Protein AF-A0A3P7MMX8-F1 (afdb_monomer_lite)

Radius of gyration: 18.12 Å; chains: 1; bounding box: 40×36×53 Å

Foldseek 3Di:
DCPVPPPDCDPVNVVVVCLVVVVVVLLVVLVVVQVVLCVVVVDQWAALVSVLVVLCVVCVVVQPPVRDDVVSVVVSVLLVVLLCQLPPVNPRIDHSNSSSCSVCVCSDPSSVVVVVVVVVVVVVD

pLDDT: mean 71.5, std 14.21, range [43.94, 89.19]

Structure (mmCIF, N/CA/C/O backbone):
data_AF-A0A3P7MMX8-F1
#
_entry.id   AF-A0A3P7MMX8-F1
#
loop_
_atom_site.group_PDB
_atom_site.id
_atom_site.type_symbol
_atom_site.label_atom_id
_atom_site.label_alt_id
_atom_site.label_comp_id
_atom_site.label_asym_id
_atom_site.label_entity_id
_atom_site.label_seq_id
_atom_site.pdbx_PDB_ins_code
_atom_site.Cartn_x
_atom_site.Cartn_y
_atom_site.Cartn_z
_atom_site.occupancy
_atom_site.B_iso_or_equiv
_atom_site.auth_seq_id
_atom_site.auth_comp_id
_atom_site.auth_asym_id
_atom_site.auth_atom_id
_atom_site.pdbx_PDB_model_num
ATOM 1 N N . MET A 1 1 ? 22.887 -8.020 -18.933 1.00 51.41 1 MET A N 1
ATOM 2 C CA . MET A 1 1 ? 22.802 -9.294 -19.676 1.00 51.41 1 MET A CA 1
ATOM 3 C C . MET A 1 1 ? 22.428 -8.925 -21.090 1.00 51.41 1 MET A C 1
ATOM 5 O O . MET A 1 1 ? 21.506 -8.139 -21.238 1.00 51.41 1 MET A O 1
ATOM 9 N N . ASP A 1 2 ? 23.191 -9.434 -22.043 1.00 50.62 2 ASP A N 1
ATOM 10 C CA . ASP A 1 2 ? 23.014 -9.270 -23.485 1.00 50.62 2 ASP A CA 1
ATOM 11 C C . ASP A 1 2 ? 22.320 -10.557 -23.952 1.00 50.62 2 ASP A C 1
ATOM 13 O O . ASP A 1 2 ? 22.868 -11.656 -23.813 1.00 50.62 2 ASP A O 1
ATOM 17 N N . THR A 1 3 ? 21.027 -10.448 -24.232 1.00 54.72 3 THR A N 1
ATOM 18 C CA . THR A 1 3 ? 20.099 -11.582 -24.366 1.00 54.72 3 THR A CA 1
ATOM 19 C C . THR A 1 3 ? 20.006 -12.041 -25.815 1.00 54.72 3 THR A C 1
ATOM 21 O O . THR A 1 3 ? 19.688 -13.206 -26.061 1.00 54.72 3 THR A O 1
ATOM 24 N N . ASP A 1 4 ? 20.304 -11.157 -26.765 1.00 63.75 4 ASP A N 1
ATOM 25 C CA . ASP A 1 4 ? 20.397 -11.466 -28.190 1.00 63.75 4 ASP A CA 1
ATOM 26 C C . ASP A 1 4 ? 21.836 -11.738 -28.673 1.00 63.75 4 ASP A C 1
ATOM 28 O O . ASP A 1 4 ? 22.017 -12.160 -29.818 1.00 63.75 4 ASP A O 1
ATOM 32 N N . ALA A 1 5 ? 22.828 -11.643 -27.779 1.00 56.94 5 ALA A N 1
ATOM 33 C CA . ALA A 1 5 ? 24.243 -11.903 -28.043 1.00 56.94 5 ALA A CA 1
ATOM 34 C C . ALA A 1 5 ? 24.813 -11.011 -29.163 1.00 56.94 5 ALA A C 1
ATOM 36 O O . ALA A 1 5 ? 25.718 -11.437 -29.891 1.00 56.94 5 ALA A O 1
ATOM 37 N N . ASP A 1 6 ? 24.286 -9.793 -29.319 1.00 68.88 6 ASP A N 1
ATOM 38 C CA . ASP A 1 6 ? 24.718 -8.829 -30.335 1.00 68.88 6 ASP A CA 1
ATOM 39 C C . ASP A 1 6 ? 25.938 -7.993 -29.887 1.00 68.88 6 ASP A C 1
ATOM 41 O O . ASP A 1 6 ? 26.579 -7.313 -30.698 1.00 68.88 6 ASP A O 1
ATOM 45 N N . GLY A 1 7 ? 26.309 -8.096 -28.608 1.00 53.19 7 GLY A N 1
ATOM 46 C CA . GLY A 1 7 ? 27.458 -7.419 -28.017 1.00 53.19 7 GLY A CA 1
ATOM 47 C C . GLY A 1 7 ? 27.185 -5.971 -27.601 1.00 53.19 7 GLY A C 1
ATOM 48 O O . GLY A 1 7 ? 28.136 -5.284 -27.209 1.00 53.19 7 GLY A O 1
ATOM 49 N N . HIS A 1 8 ? 25.937 -5.496 -27.673 1.00 47.31 8 HIS A N 1
ATOM 50 C CA . HIS A 1 8 ? 25.503 -4.167 -27.255 1.00 47.31 8 HIS A CA 1
ATOM 51 C C . HIS A 1 8 ? 24.250 -4.246 -26.374 1.00 47.31 8 HIS A C 1
ATOM 53 O O . HIS A 1 8 ? 23.141 -4.452 -26.844 1.00 47.31 8 HIS A O 1
ATOM 59 N N . ILE A 1 9 ? 24.388 -3.888 -25.093 1.00 50.78 9 ILE A N 1
ATOM 60 C CA . ILE A 1 9 ? 23.226 -3.753 -24.201 1.00 50.78 9 ILE A CA 1
ATOM 61 C C . ILE A 1 9 ? 22.315 -2.632 -24.722 1.00 50.78 9 ILE A C 1
ATOM 63 O O . ILE A 1 9 ? 22.617 -1.442 -24.572 1.00 50.78 9 ILE A O 1
ATOM 67 N N . THR A 1 10 ? 21.183 -3.000 -25.320 1.00 54.00 10 THR A N 1
ATOM 68 C CA . THR A 1 10 ? 20.197 -2.040 -25.828 1.00 54.00 10 THR A CA 1
ATOM 69 C C . THR A 1 10 ? 19.278 -1.541 -24.711 1.00 54.00 10 THR A C 1
ATOM 71 O O . THR A 1 10 ? 19.068 -2.203 -23.695 1.00 54.00 10 THR A O 1
ATOM 74 N N . TYR A 1 11 ? 18.676 -0.358 -24.895 1.00 46.09 11 TYR A N 1
ATOM 75 C CA . TYR A 1 11 ? 17.750 0.252 -23.924 1.00 46.09 11 TYR A CA 1
ATOM 76 C C . TYR A 1 11 ? 16.620 -0.698 -23.492 1.00 46.09 11 TYR A C 1
ATOM 78 O O . TYR A 1 11 ? 16.257 -0.734 -22.320 1.00 46.09 11 TYR A O 1
ATOM 86 N N . ASN A 1 12 ? 16.108 -1.513 -24.420 1.00 48.91 12 ASN A N 1
ATOM 87 C CA . ASN A 1 12 ? 15.075 -2.508 -24.132 1.00 48.91 12 ASN A CA 1
ATOM 88 C C . ASN A 1 12 ? 15.576 -3.666 -23.266 1.00 48.91 12 ASN A C 1
ATOM 90 O O . ASN A 1 12 ? 14.830 -4.151 -22.421 1.00 48.91 12 ASN A O 1
ATOM 94 N N . GLU A 1 13 ? 16.820 -4.103 -23.437 1.00 51.81 13 GLU A N 1
ATOM 95 C CA . GLU A 1 13 ? 17.408 -5.164 -22.619 1.00 51.81 13 GLU A CA 1
ATOM 96 C C . GLU A 1 13 ? 17.780 -4.663 -21.230 1.00 51.81 13 GLU A C 1
ATOM 98 O O . GLU A 1 13 ? 17.547 -5.357 -20.241 1.00 51.81 13 GLU A O 1
ATOM 103 N N . LEU A 1 14 ? 18.289 -3.431 -21.139 1.00 46.56 14 LEU A N 1
ATOM 104 C CA . LEU A 1 14 ? 18.502 -2.759 -19.865 1.00 46.56 14 LEU A CA 1
ATOM 105 C C . LEU A 1 14 ? 17.173 -2.583 -19.130 1.00 46.56 14 LEU A C 1
ATOM 107 O O . LEU A 1 14 ? 17.114 -2.889 -17.947 1.00 46.56 14 LEU A O 1
ATOM 111 N N . MET A 1 15 ? 16.104 -2.182 -19.824 1.00 50.69 15 MET A N 1
ATOM 112 C CA . MET A 1 15 ? 14.755 -2.100 -19.260 1.00 50.69 15 MET A CA 1
ATOM 113 C C . MET A 1 15 ? 14.195 -3.464 -18.863 1.00 50.69 15 MET A C 1
ATOM 115 O O . MET A 1 15 ? 13.608 -3.583 -17.797 1.00 50.69 15 MET A O 1
ATOM 119 N N . ALA A 1 16 ? 14.385 -4.512 -19.663 1.00 56.91 16 ALA A N 1
ATOM 120 C CA . ALA A 1 16 ? 13.937 -5.859 -19.315 1.00 56.91 16 ALA A CA 1
ATOM 121 C C . ALA A 1 16 ? 14.707 -6.419 -18.109 1.00 56.91 16 ALA A C 1
ATOM 123 O O . ALA A 1 16 ? 14.122 -7.074 -17.247 1.00 56.91 16 ALA A O 1
ATOM 124 N N . TRP A 1 17 ? 16.007 -6.138 -18.019 1.00 51.00 17 TRP A N 1
ATOM 125 C CA . TRP A 1 17 ? 16.851 -6.506 -16.888 1.00 51.00 17 TRP A CA 1
ATOM 126 C C . TRP A 1 17 ? 16.520 -5.687 -15.637 1.00 51.00 17 TRP A C 1
ATOM 128 O O . TRP A 1 17 ? 16.379 -6.283 -14.572 1.00 51.00 17 TRP A O 1
ATOM 138 N N . LEU A 1 18 ? 16.297 -4.372 -15.763 1.00 50.22 18 LEU A N 1
ATOM 139 C CA . LEU A 1 18 ? 15.788 -3.519 -14.684 1.00 50.22 18 LEU A CA 1
ATOM 140 C C . LEU A 1 18 ? 14.441 -4.031 -14.203 1.00 50.22 18 LEU A C 1
ATOM 142 O O . LEU A 1 18 ? 14.301 -4.291 -13.024 1.00 50.22 18 LEU A O 1
ATOM 146 N N . LYS A 1 19 ? 13.491 -4.292 -15.100 1.00 58.91 19 LYS A N 1
ATOM 147 C CA . LYS A 1 19 ? 12.166 -4.813 -14.749 1.00 58.91 19 LYS A CA 1
ATOM 148 C C . LYS A 1 19 ? 12.252 -6.179 -14.070 1.00 58.91 19 LYS A C 1
ATOM 150 O O . LYS A 1 19 ? 11.499 -6.458 -13.150 1.00 58.91 19 LYS A O 1
ATOM 155 N N . LYS A 1 20 ? 13.190 -7.035 -14.483 1.00 57.03 20 LYS A N 1
ATOM 156 C CA . LYS A 1 20 ? 13.400 -8.361 -13.883 1.00 57.03 20 LYS A CA 1
ATOM 157 C C . LYS A 1 20 ? 14.064 -8.297 -12.506 1.00 57.03 20 LYS A C 1
ATOM 159 O O . LYS A 1 20 ? 13.716 -9.094 -11.641 1.00 57.03 20 LYS A O 1
ATOM 164 N N . ILE A 1 21 ? 15.021 -7.391 -12.307 1.00 55.78 21 ILE A N 1
ATOM 165 C CA . ILE A 1 21 ? 15.667 -7.180 -11.004 1.00 55.78 21 ILE A CA 1
ATOM 166 C C . ILE A 1 21 ? 14.737 -6.438 -10.058 1.00 55.78 21 ILE A C 1
ATOM 168 O O . ILE A 1 21 ? 14.597 -6.859 -8.919 1.00 55.78 21 ILE A O 1
ATOM 172 N N . SER A 1 22 ? 14.086 -5.389 -10.547 1.00 59.97 22 SER A N 1
ATOM 173 C CA . SER A 1 22 ? 13.119 -4.583 -9.818 1.00 59.97 22 SER A CA 1
ATOM 174 C C . SER A 1 22 ? 11.989 -5.464 -9.308 1.00 59.97 22 SER A C 1
ATOM 176 O O . SER A 1 22 ? 11.809 -5.568 -8.108 1.00 59.97 22 SER A O 1
ATOM 178 N N . ASN A 1 23 ? 11.356 -6.265 -10.169 1.00 66.94 23 ASN A N 1
ATOM 179 C CA . ASN A 1 23 ? 10.270 -7.151 -9.746 1.00 66.94 23 ASN A CA 1
ATOM 180 C C . ASN A 1 23 ? 10.716 -8.201 -8.709 1.00 66.94 23 ASN A C 1
ATOM 182 O O . ASN A 1 23 ? 9.956 -8.536 -7.813 1.00 66.94 23 ASN A O 1
ATOM 186 N N . LYS A 1 24 ? 11.963 -8.690 -8.777 1.00 73.94 24 LYS A N 1
ATOM 187 C CA . LYS A 1 24 ? 12.488 -9.610 -7.760 1.00 73.94 24 LYS A CA 1
ATOM 188 C C . LYS A 1 24 ? 12.777 -8.901 -6.430 1.00 73.94 24 LYS A C 1
ATOM 190 O O . LYS A 1 24 ? 12.415 -9.418 -5.385 1.00 73.94 24 LYS A O 1
ATOM 195 N N . TYR A 1 25 ? 13.410 -7.731 -6.477 1.00 73.62 25 TYR A N 1
ATOM 196 C CA . TYR A 1 25 ? 13.712 -6.939 -5.286 1.00 73.62 25 TYR A CA 1
ATOM 197 C C . TYR A 1 25 ? 12.436 -6.441 -4.602 1.00 73.62 25 TYR A C 1
ATOM 199 O O . TYR A 1 25 ? 12.336 -6.512 -3.386 1.00 73.62 25 TYR A O 1
ATOM 207 N N . ILE A 1 26 ? 11.456 -5.992 -5.385 1.00 74.88 26 ILE A N 1
ATOM 208 C CA . ILE A 1 26 ? 10.127 -5.589 -4.919 1.00 74.88 26 ILE A CA 1
ATOM 209 C C . ILE A 1 26 ? 9.428 -6.767 -4.269 1.00 74.88 26 ILE A C 1
ATOM 211 O O . ILE A 1 26 ? 8.920 -6.611 -3.174 1.00 74.88 26 ILE A O 1
ATOM 215 N N . ASP A 1 27 ? 9.416 -7.939 -4.904 1.00 79.56 27 ASP A N 1
ATOM 216 C CA . ASP A 1 27 ? 8.770 -9.116 -4.324 1.00 79.56 27 ASP A CA 1
ATOM 217 C C . ASP A 1 27 ? 9.425 -9.518 -2.992 1.00 79.56 27 ASP A C 1
ATOM 219 O O . ASP A 1 27 ? 8.713 -9.756 -2.023 1.00 79.56 27 ASP A O 1
ATOM 223 N N . GLU A 1 28 ? 10.761 -9.490 -2.903 1.00 84.25 28 GLU A N 1
ATOM 224 C CA . GLU A 1 28 ? 11.499 -9.750 -1.656 1.00 84.25 28 GLU A CA 1
ATOM 225 C C . GLU A 1 28 ? 11.234 -8.684 -0.574 1.00 84.25 28 GLU A C 1
ATOM 227 O O . GLU A 1 28 ? 11.093 -9.017 0.603 1.00 84.25 28 GLU A O 1
ATOM 232 N N . ASP A 1 29 ? 11.162 -7.406 -0.951 1.00 82.75 29 ASP A N 1
ATOM 233 C CA . ASP A 1 29 ? 10.894 -6.287 -0.041 1.00 82.75 29 ASP A CA 1
ATOM 234 C C . ASP A 1 29 ? 9.448 -6.312 0.474 1.00 82.75 29 ASP A C 1
ATOM 236 O O . ASP A 1 29 ? 9.209 -6.214 1.678 1.00 82.75 29 ASP A O 1
ATOM 240 N N . VAL A 1 30 ? 8.499 -6.548 -0.433 1.00 85.88 30 VAL A N 1
ATOM 241 C CA . VAL A 1 30 ? 7.079 -6.727 -0.135 1.00 85.88 30 VAL A CA 1
ATOM 242 C C . VAL A 1 30 ? 6.881 -7.926 0.769 1.00 85.88 30 VAL A C 1
ATOM 244 O O . VAL A 1 30 ? 6.209 -7.774 1.780 1.00 85.88 30 VAL A O 1
ATOM 247 N N . ASP A 1 31 ? 7.462 -9.089 0.464 1.00 86.50 31 ASP A N 1
ATOM 248 C CA . ASP A 1 31 ? 7.321 -10.269 1.321 1.00 86.50 31 ASP A CA 1
ATOM 249 C C . ASP A 1 31 ? 7.863 -10.013 2.715 1.00 86.50 31 ASP A C 1
ATOM 251 O O . ASP A 1 31 ? 7.177 -10.298 3.691 1.00 86.50 31 ASP A O 1
ATOM 255 N N . ARG A 1 32 ? 9.058 -9.424 2.820 1.00 88.88 32 ARG A N 1
ATOM 256 C CA . ARG A 1 32 ? 9.658 -9.109 4.115 1.00 88.88 32 ARG A CA 1
ATOM 257 C C . ARG A 1 32 ? 8.740 -8.210 4.940 1.00 88.88 32 ARG A C 1
ATOM 259 O O . ARG A 1 32 ? 8.388 -8.570 6.060 1.00 88.88 32 ARG A O 1
ATOM 266 N N . THR A 1 33 ? 8.317 -7.075 4.387 1.00 85.62 33 THR A N 1
ATOM 267 C CA . THR A 1 33 ? 7.469 -6.124 5.117 1.00 85.62 33 THR A CA 1
ATOM 268 C C . THR A 1 33 ? 6.074 -6.694 5.379 1.00 85.62 33 THR A C 1
ATOM 270 O O . THR A 1 33 ? 5.503 -6.479 6.447 1.00 85.62 33 THR A O 1
ATOM 273 N N . PHE A 1 34 ? 5.519 -7.468 4.450 1.00 86.50 34 PHE A N 1
ATOM 274 C CA . PHE A 1 34 ? 4.223 -8.116 4.625 1.00 86.50 34 PHE A CA 1
ATOM 275 C C . PHE A 1 34 ? 4.271 -9.194 5.715 1.00 86.50 34 PHE A C 1
ATOM 277 O O . PHE A 1 34 ? 3.359 -9.273 6.538 1.00 86.50 34 PHE A O 1
ATOM 284 N N . GLU A 1 35 ? 5.344 -9.986 5.785 1.00 88.06 35 GLU A N 1
ATOM 285 C CA . GLU A 1 35 ? 5.579 -10.943 6.870 1.00 88.06 35 GLU A CA 1
ATOM 286 C C . GLU A 1 35 ? 5.757 -10.251 8.223 1.00 88.06 35 GLU A C 1
ATOM 288 O O . GLU A 1 35 ? 5.229 -10.741 9.224 1.00 88.06 35 GLU A O 1
ATOM 293 N N . GLU A 1 36 ? 6.434 -9.102 8.273 1.00 87.88 36 GLU A N 1
ATOM 294 C CA . GLU A 1 36 ? 6.547 -8.295 9.493 1.00 87.88 36 GLU A C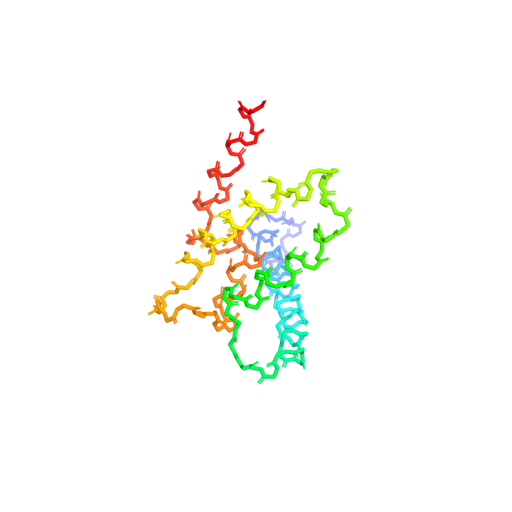A 1
ATOM 295 C C . GLU A 1 36 ? 5.166 -7.863 9.998 1.00 87.88 36 GLU A C 1
ATOM 297 O O . GLU A 1 36 ? 4.814 -8.150 11.146 1.00 87.88 36 GLU A O 1
ATOM 302 N N . TYR A 1 37 ? 4.338 -7.271 9.131 1.00 85.69 37 TYR A N 1
ATOM 303 C CA . TYR A 1 37 ? 2.961 -6.896 9.472 1.00 85.69 37 TYR A CA 1
ATOM 304 C C . TYR A 1 37 ? 2.121 -8.110 9.882 1.00 85.69 37 TYR A C 1
ATOM 306 O O . TYR A 1 37 ? 1.370 -8.061 10.859 1.00 85.69 37 TYR A O 1
ATOM 314 N N . LYS A 1 38 ? 2.259 -9.229 9.171 1.00 85.44 38 LYS A N 1
ATOM 315 C CA . LYS A 1 38 ? 1.559 -10.475 9.488 1.00 85.44 38 LYS A CA 1
ATOM 316 C C . LYS A 1 38 ? 1.972 -11.034 10.845 1.00 85.44 38 LYS A C 1
ATOM 318 O O . LYS A 1 38 ? 1.114 -11.505 11.585 1.00 85.44 38 LYS A O 1
ATOM 323 N N . SER A 1 39 ? 3.252 -10.980 11.199 1.00 87.50 39 SER A N 1
ATOM 324 C CA . SER A 1 39 ? 3.760 -11.435 12.496 1.00 87.50 39 SER A CA 1
ATOM 325 C C . SER A 1 39 ? 3.308 -10.517 13.636 1.00 87.50 39 SER A C 1
ATOM 327 O O . SER A 1 39 ? 2.883 -10.999 14.689 1.00 87.50 39 SER A O 1
ATOM 329 N N . GLU A 1 40 ? 3.354 -9.204 13.415 1.00 86.12 40 GLU A N 1
ATOM 330 C CA . GLU A 1 40 ? 2.999 -8.182 14.403 1.00 86.12 40 GLU A CA 1
ATOM 331 C C . GLU A 1 40 ? 1.491 -8.170 14.691 1.00 86.12 40 GLU A C 1
ATOM 333 O O . GLU A 1 40 ? 1.065 -8.267 15.844 1.00 86.12 40 GLU A O 1
ATOM 338 N N . PHE A 1 41 ? 0.669 -8.149 13.641 1.00 83.69 41 PHE A N 1
ATOM 339 C CA . PHE A 1 41 ? -0.783 -8.019 13.755 1.00 83.69 41 PHE A CA 1
ATOM 340 C C . PHE A 1 41 ? -1.550 -9.341 13.630 1.00 83.69 41 PHE A C 1
ATOM 342 O O . PHE A 1 41 ? -2.772 -9.352 13.797 1.00 83.69 41 PHE A O 1
ATOM 349 N N . LYS A 1 42 ? -0.864 -10.459 13.352 1.00 83.69 42 LYS A N 1
ATOM 350 C CA . LYS A 1 42 ? -1.455 -11.803 13.178 1.00 83.69 42 LYS A CA 1
ATOM 351 C C . LYS A 1 42 ? -2.616 -11.823 12.182 1.00 83.69 42 LYS A C 1
ATOM 353 O O . LYS A 1 42 ? -3.644 -12.452 12.427 1.00 83.69 42 LYS A O 1
ATOM 358 N N . THR A 1 43 ? -2.444 -11.115 11.071 1.00 80.56 43 THR A N 1
ATOM 359 C CA . THR A 1 43 ? -3.441 -10.939 10.008 1.00 80.56 43 THR A CA 1
ATOM 360 C C . THR A 1 43 ? -2.855 -11.342 8.661 1.00 80.56 43 THR A C 1
ATOM 362 O O . THR A 1 43 ? -1.667 -11.154 8.422 1.00 80.56 43 THR A O 1
ATOM 365 N N . ASP A 1 44 ? -3.686 -11.861 7.764 1.00 81.25 44 ASP A N 1
ATOM 366 C CA . ASP A 1 44 ? -3.312 -12.137 6.370 1.00 81.25 44 ASP A CA 1
ATOM 367 C C . ASP A 1 44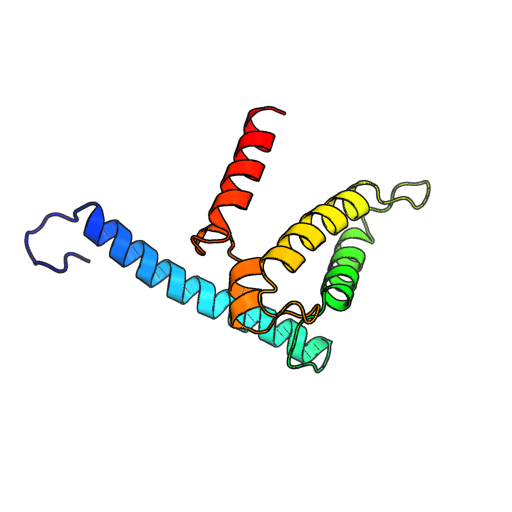 ? -3.580 -10.943 5.438 1.00 81.25 44 ASP A C 1
ATOM 369 O O . ASP A 1 44 ? -3.320 -11.032 4.246 1.00 81.25 44 ASP A O 1
ATOM 373 N N . GLN A 1 45 ? -4.100 -9.834 5.969 1.00 84.31 45 GLN A N 1
ATOM 374 C CA . GLN A 1 45 ? -4.398 -8.614 5.217 1.00 84.31 45 GLN A CA 1
ATOM 375 C C . GLN A 1 45 ? -3.990 -7.387 6.026 1.00 84.31 45 GLN A C 1
ATOM 377 O O . GLN A 1 45 ? -4.261 -7.328 7.232 1.00 84.31 45 GLN A O 1
ATOM 382 N N . ILE A 1 46 ? -3.394 -6.397 5.366 1.00 87.12 46 ILE A N 1
ATOM 383 C CA . ILE A 1 46 ? -2.940 -5.166 6.015 1.00 87.12 46 ILE A CA 1
ATOM 384 C C . ILE A 1 46 ? -4.044 -4.124 5.915 1.00 87.12 46 ILE A C 1
ATOM 386 O O . ILE A 1 46 ? -4.502 -3.787 4.831 1.00 87.12 46 ILE A O 1
ATOM 390 N N . THR A 1 47 ? -4.486 -3.599 7.051 1.00 89.19 47 THR A N 1
ATOM 391 C CA . THR A 1 47 ? -5.503 -2.541 7.106 1.00 89.19 47 THR A CA 1
ATOM 392 C C . THR A 1 47 ? -4.857 -1.173 7.271 1.00 89.19 47 THR A C 1
ATOM 394 O O . THR A 1 47 ? -3.809 -1.041 7.909 1.00 89.19 47 THR A O 1
ATOM 397 N N . PHE A 1 48 ? -5.521 -0.122 6.784 1.00 86.44 48 PHE A N 1
ATOM 398 C CA . PHE A 1 48 ? -5.021 1.243 6.962 1.00 86.44 48 PHE A CA 1
ATOM 399 C C . PHE A 1 48 ? -4.868 1.620 8.444 1.00 86.44 48 PHE A C 1
ATOM 401 O O . PHE A 1 48 ? -3.975 2.376 8.806 1.00 86.44 48 PHE A O 1
ATOM 408 N N . ALA A 1 49 ? -5.700 1.054 9.323 1.00 86.19 49 ALA A N 1
ATOM 409 C CA . ALA A 1 49 ? -5.587 1.260 10.763 1.00 86.19 49 ALA A CA 1
ATOM 410 C C . ALA A 1 49 ? -4.256 0.732 11.325 1.00 86.19 49 ALA A C 1
ATOM 412 O O . ALA A 1 49 ? -3.620 1.426 12.111 1.00 86.19 49 ALA A O 1
ATOM 413 N N . GLN A 1 50 ? -3.815 -0.453 10.891 1.00 87.06 50 GLN A N 1
ATOM 414 C CA . GLN A 1 50 ? -2.534 -1.042 11.304 1.00 87.06 50 GLN A CA 1
ATOM 415 C C . GLN A 1 50 ? -1.358 -0.214 10.793 1.00 87.06 50 GLN A C 1
ATOM 417 O O . GLN A 1 50 ? -0.453 0.108 11.558 1.00 87.06 50 GLN A O 1
ATOM 422 N N . HIS A 1 51 ? -1.417 0.193 9.523 1.00 84.88 51 HIS A N 1
ATOM 423 C CA . HIS A 1 51 ? -0.409 1.066 8.932 1.00 84.88 51 HIS A CA 1
ATOM 424 C C . HIS A 1 51 ? -0.331 2.416 9.655 1.00 84.88 51 HIS A C 1
ATOM 426 O O . HIS A 1 51 ? 0.751 2.856 10.026 1.00 84.88 51 HIS A O 1
ATOM 432 N N . LYS A 1 52 ? -1.481 3.034 9.949 1.00 85.38 52 LYS A N 1
ATOM 433 C CA . LYS A 1 52 ? -1.559 4.271 10.730 1.00 85.38 52 LYS A CA 1
ATOM 434 C C . LYS A 1 52 ? -0.964 4.103 12.126 1.00 85.38 52 LYS A C 1
ATOM 436 O O . LYS A 1 52 ? -0.291 5.015 12.586 1.00 85.38 52 LYS A O 1
ATOM 441 N N . THR A 1 53 ? -1.208 2.982 12.808 1.00 84.62 53 THR A N 1
ATOM 442 C CA . THR A 1 53 ? -0.598 2.710 14.119 1.00 84.62 53 THR A CA 1
ATOM 443 C C . THR A 1 53 ? 0.922 2.656 14.016 1.00 84.62 53 THR A C 1
ATOM 445 O O . THR A 1 53 ? 1.581 3.342 14.784 1.00 84.62 53 THR A O 1
ATOM 448 N N . LYS A 1 54 ? 1.463 1.933 13.028 1.00 83.06 54 LYS A N 1
ATOM 449 C CA . LYS A 1 54 ? 2.904 1.897 12.729 1.00 83.06 54 LYS A CA 1
ATOM 450 C C . LYS A 1 54 ? 3.476 3.285 12.441 1.00 83.06 54 LYS A C 1
ATOM 452 O O . LYS A 1 54 ? 4.497 3.650 12.998 1.00 83.06 54 LYS A O 1
ATOM 457 N N . LEU A 1 55 ? 2.794 4.067 11.608 1.00 82.31 55 LEU A N 1
ATOM 458 C CA . LEU A 1 55 ? 3.205 5.427 11.267 1.00 82.31 55 LEU A CA 1
ATOM 459 C C . LEU A 1 55 ? 3.145 6.361 12.483 1.00 82.31 55 LEU A C 1
ATOM 461 O O . LEU A 1 55 ? 3.988 7.224 12.642 1.00 82.31 55 LEU A O 1
ATOM 465 N N . THR A 1 56 ? 2.159 6.187 13.362 1.00 80.69 56 THR A N 1
ATOM 466 C CA . THR A 1 56 ? 2.064 6.985 14.593 1.00 80.69 56 THR A CA 1
ATOM 467 C C . THR A 1 56 ? 3.203 6.653 15.557 1.00 80.69 56 THR A C 1
ATOM 469 O O . THR A 1 56 ? 3.713 7.565 16.185 1.00 80.69 56 THR A O 1
ATOM 472 N N . ASP A 1 57 ? 3.603 5.380 15.646 1.00 81.00 57 ASP A N 1
ATOM 473 C CA . ASP A 1 57 ? 4.737 4.920 16.463 1.00 81.00 57 ASP A CA 1
ATOM 474 C C . ASP A 1 57 ? 6.069 5.515 15.972 1.00 81.00 57 ASP A C 1
ATOM 476 O O . ASP A 1 57 ? 6.869 5.977 16.774 1.00 81.00 57 ASP A O 1
ATOM 480 N N . ASP A 1 58 ? 6.263 5.597 14.650 1.00 75.38 58 ASP A N 1
ATOM 481 C CA . ASP A 1 58 ? 7.467 6.180 14.030 1.00 75.38 58 ASP A CA 1
ATOM 482 C C . ASP A 1 58 ? 7.578 7.703 14.262 1.00 75.38 58 ASP A C 1
ATOM 484 O O . ASP A 1 58 ? 8.671 8.240 14.412 1.00 75.38 58 ASP A O 1
ATOM 488 N N . PHE A 1 59 ? 6.434 8.395 14.334 1.00 70.00 59 PHE A N 1
ATOM 489 C CA . PHE A 1 59 ? 6.333 9.840 14.579 1.00 70.00 59 PHE A CA 1
ATOM 490 C C . PHE A 1 59 ? 6.102 10.198 16.063 1.00 70.00 59 PHE A C 1
ATOM 492 O O . PHE A 1 59 ? 5.929 11.379 16.373 1.00 70.00 59 PHE A O 1
ATOM 499 N N . ASP A 1 60 ? 6.076 9.226 16.985 1.00 69.19 60 ASP A N 1
ATOM 500 C CA . ASP A 1 60 ? 5.852 9.472 18.424 1.00 69.19 60 ASP A CA 1
ATOM 501 C C . ASP A 1 60 ? 6.957 10.366 19.016 1.00 69.19 60 ASP A C 1
ATOM 503 O O . ASP A 1 60 ? 6.689 11.231 19.848 1.00 69.19 60 ASP A O 1
ATOM 507 N N . ASP A 1 61 ? 8.183 10.247 18.496 1.00 67.56 61 ASP A N 1
ATOM 508 C CA . ASP A 1 61 ? 9.324 11.104 18.836 1.00 67.56 61 ASP A CA 1
ATOM 509 C C . ASP A 1 61 ? 9.289 12.500 18.160 1.00 67.56 61 ASP A C 1
ATOM 511 O O . ASP A 1 61 ? 10.069 13.378 18.534 1.00 67.56 61 ASP A O 1
ATOM 515 N N . GLU A 1 62 ? 8.396 12.738 17.187 1.00 64.25 62 GLU A N 1
ATOM 516 C CA . GLU A 1 62 ? 8.263 14.001 16.429 1.00 64.25 62 GLU A CA 1
ATOM 517 C C . GLU A 1 62 ? 7.055 14.856 16.857 1.00 64.25 62 GLU A C 1
ATOM 519 O O . GLU A 1 62 ? 6.686 15.819 16.181 1.00 64.25 62 GLU A O 1
ATOM 524 N N . VAL A 1 63 ? 6.420 14.539 17.988 1.00 66.69 63 VAL A N 1
ATOM 525 C CA . VAL A 1 63 ? 5.358 15.387 18.544 1.00 66.69 63 VAL A CA 1
ATOM 526 C C . VAL A 1 63 ? 5.931 16.741 18.988 1.00 66.69 63 VAL A C 1
ATOM 528 O O . VAL A 1 63 ? 6.877 16.810 19.775 1.00 66.69 63 VAL A O 1
ATOM 531 N N . ASP A 1 64 ? 5.357 17.839 18.491 1.00 68.62 64 ASP A N 1
ATOM 532 C CA . ASP A 1 64 ? 5.736 19.192 18.907 1.00 68.62 64 ASP A CA 1
ATOM 533 C C . ASP A 1 64 ? 5.438 19.419 20.405 1.00 68.62 64 ASP A C 1
ATOM 535 O O . ASP A 1 64 ? 4.653 18.698 21.023 1.00 68.62 64 ASP A O 1
ATOM 539 N N . ASP A 1 65 ? 5.995 20.489 20.985 1.00 64.94 65 ASP A N 1
ATOM 540 C CA . ASP A 1 65 ? 5.817 20.887 22.401 1.00 64.94 65 ASP A CA 1
ATOM 541 C C . ASP A 1 65 ? 4.332 21.059 22.815 1.00 64.94 65 ASP A C 1
ATOM 543 O O . ASP A 1 65 ? 3.984 20.932 23.988 1.00 64.94 65 ASP A O 1
ATOM 547 N N . ASP A 1 66 ? 3.436 21.283 21.842 1.00 70.75 66 ASP A N 1
ATOM 548 C CA . ASP A 1 66 ? 1.975 21.384 22.025 1.00 70.75 66 ASP A CA 1
ATOM 549 C C . ASP A 1 66 ? 1.245 20.020 21.937 1.00 70.75 66 ASP A C 1
ATOM 551 O O . ASP A 1 66 ? 0.017 19.951 22.001 1.00 70.75 66 ASP A O 1
ATOM 555 N N . GLY A 1 67 ? 1.980 18.914 21.768 1.00 65.56 67 GLY A N 1
ATOM 556 C CA . GLY A 1 67 ? 1.438 17.563 21.579 1.00 65.56 67 GLY A CA 1
ATOM 557 C C . GLY A 1 67 ? 0.766 17.354 20.220 1.00 65.56 67 GLY A C 1
ATOM 558 O O . GLY A 1 67 ? -0.088 16.477 20.073 1.00 65.56 67 GLY A O 1
ATOM 559 N N . GLN A 1 68 ? 1.104 18.187 19.235 1.00 63.72 68 GLN A N 1
ATOM 560 C CA . GLN A 1 68 ? 0.589 18.105 17.871 1.00 63.72 68 GLN A CA 1
ATOM 561 C C . GLN A 1 68 ? 1.664 17.523 16.956 1.00 63.72 68 GLN A C 1
ATOM 563 O O . GLN A 1 68 ? 2.831 17.858 17.082 1.00 63.72 68 GLN A O 1
ATOM 568 N N . ALA A 1 69 ? 1.257 16.674 16.015 1.00 72.00 69 ALA A N 1
ATOM 569 C CA . ALA A 1 69 ? 2.126 16.166 14.958 1.0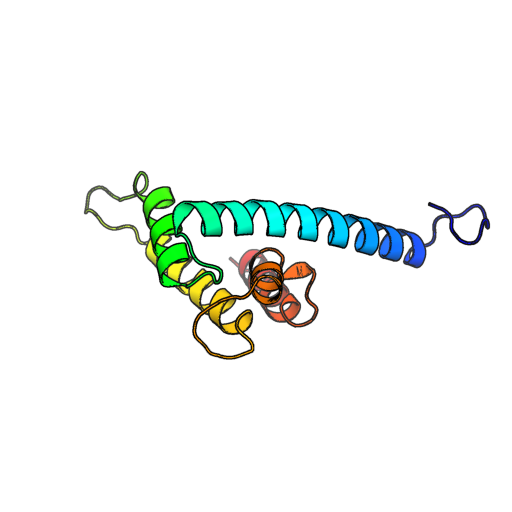0 72.00 69 ALA A CA 1
ATOM 570 C C . ALA A 1 69 ? 1.503 16.539 13.599 1.00 72.00 69 ALA A C 1
ATOM 572 O O . ALA A 1 69 ? 0.806 15.726 12.976 1.00 72.00 69 ALA A O 1
ATOM 573 N N . PRO A 1 70 ? 1.639 17.805 13.156 1.00 75.38 70 PRO A N 1
ATOM 574 C CA . PRO A 1 70 ? 1.063 18.263 11.892 1.00 75.38 70 PRO A CA 1
ATOM 575 C C . PRO A 1 70 ? 1.638 17.504 10.687 1.00 75.38 70 PRO A C 1
ATOM 577 O O . PRO A 1 70 ? 0.920 17.280 9.710 1.00 75.38 70 PRO A O 1
ATOM 580 N N . ASP A 1 71 ? 2.895 17.067 10.761 1.00 78.25 71 ASP A N 1
ATOM 581 C CA . ASP A 1 71 ? 3.530 16.242 9.732 1.00 78.25 71 ASP A CA 1
ATOM 582 C C . ASP A 1 71 ? 2.988 14.809 9.712 1.00 78.25 71 ASP A C 1
ATOM 584 O O . ASP A 1 71 ? 2.692 14.298 8.631 1.00 78.25 71 ASP A O 1
ATOM 588 N N . LEU A 1 72 ? 2.691 14.216 10.875 1.00 80.88 72 LEU A N 1
ATOM 589 C CA . LEU A 1 72 ? 1.986 12.931 10.961 1.00 80.88 72 LEU A CA 1
ATOM 590 C C . LEU A 1 72 ? 0.604 13.004 10.296 1.00 80.88 72 LEU A C 1
ATOM 592 O O . LEU A 1 72 ? 0.234 12.116 9.534 1.00 80.88 72 LEU A O 1
ATOM 596 N N . LEU A 1 73 ? -0.172 14.067 10.538 1.00 81.56 73 LEU A N 1
ATOM 597 C CA . LEU A 1 73 ? -1.488 14.251 9.907 1.00 81.56 73 LEU A CA 1
ATOM 598 C C . LEU A 1 73 ? -1.391 14.314 8.376 1.00 81.56 73 LEU A C 1
ATOM 600 O O . LEU A 1 73 ? -2.155 13.638 7.683 1.00 81.56 73 LEU A O 1
ATOM 604 N N . LYS A 1 74 ? -0.426 15.074 7.847 1.00 82.06 74 LYS A N 1
ATOM 605 C CA . LYS A 1 74 ? -0.172 15.151 6.400 1.00 82.06 74 LYS A CA 1
ATOM 606 C C . LYS A 1 74 ? 0.293 13.811 5.830 1.00 82.06 74 LYS A C 1
ATOM 608 O O . LYS A 1 74 ? -0.152 13.438 4.743 1.00 82.06 74 LYS A O 1
ATOM 613 N N . ALA A 1 75 ? 1.158 13.093 6.548 1.00 82.25 75 ALA A N 1
ATOM 614 C CA . ALA A 1 75 ? 1.623 11.765 6.162 1.00 82.25 75 ALA A CA 1
ATOM 615 C C . ALA A 1 75 ? 0.449 10.778 6.097 1.00 82.25 75 ALA A C 1
ATOM 617 O O . ALA A 1 75 ? 0.219 10.175 5.053 1.00 82.25 75 ALA A O 1
ATOM 618 N N . ILE A 1 76 ? -0.391 10.731 7.138 1.00 85.25 76 ILE A N 1
ATOM 619 C CA . ILE A 1 76 ? -1.602 9.900 7.178 1.00 85.25 76 ILE A CA 1
ATOM 620 C C . ILE A 1 76 ? -2.521 10.209 5.994 1.00 85.25 76 ILE A C 1
ATOM 622 O O . ILE A 1 76 ? -2.966 9.280 5.328 1.00 85.25 76 ILE A O 1
ATOM 626 N N . GLU A 1 77 ? -2.827 11.476 5.702 1.00 85.00 77 GLU A N 1
ATOM 627 C CA . GLU A 1 77 ? -3.698 11.817 4.566 1.00 85.00 77 GLU A CA 1
ATOM 628 C C . GLU A 1 77 ? -3.098 11.397 3.217 1.00 85.00 77 GLU A C 1
ATOM 630 O O . GLU A 1 77 ? -3.818 10.926 2.328 1.00 85.00 77 GLU A O 1
ATOM 635 N N . ARG A 1 78 ? -1.781 11.554 3.051 1.00 81.94 78 ARG A N 1
ATOM 636 C CA . ARG A 1 78 ? -1.065 11.144 1.839 1.00 81.94 78 ARG A CA 1
ATOM 637 C C . ARG A 1 78 ? -1.093 9.628 1.672 1.00 81.94 78 ARG A C 1
ATOM 639 O O . ARG A 1 78 ? -1.450 9.147 0.593 1.00 81.94 78 ARG A O 1
ATOM 646 N N . ASP A 1 79 ? -0.767 8.886 2.724 1.00 84.44 79 ASP A N 1
ATOM 647 C CA . ASP A 1 79 ? -0.776 7.427 2.709 1.00 84.44 79 ASP A CA 1
ATOM 648 C C . ASP A 1 79 ? -2.190 6.872 2.591 1.00 84.44 79 ASP A C 1
ATOM 650 O O . ASP A 1 79 ? -2.395 5.903 1.870 1.00 84.44 79 ASP A O 1
ATOM 654 N N . GLN A 1 80 ? -3.206 7.530 3.154 1.00 85.94 80 GLN A N 1
ATOM 655 C CA . GLN A 1 80 ? -4.596 7.102 2.999 1.00 85.94 80 GLN A CA 1
ATOM 656 C C . GLN A 1 80 ? -5.069 7.172 1.546 1.00 85.94 80 GLN A C 1
ATOM 658 O O . GLN A 1 80 ? -5.748 6.264 1.063 1.00 85.94 80 GLN A O 1
ATOM 663 N N . LYS A 1 81 ? -4.693 8.231 0.817 1.00 84.00 81 LYS A N 1
ATOM 664 C CA . LYS A 1 81 ? -4.995 8.348 -0.619 1.00 84.00 81 LYS A CA 1
ATOM 665 C C . LYS A 1 81 ? -4.300 7.254 -1.426 1.00 84.00 81 LYS A C 1
ATOM 667 O O . LYS A 1 81 ? -4.918 6.676 -2.319 1.00 84.00 81 LYS A O 1
ATOM 672 N N . ARG A 1 82 ? -3.037 6.958 -1.104 1.00 80.69 82 ARG A N 1
ATOM 673 C CA . ARG A 1 82 ? -2.257 5.886 -1.744 1.00 80.69 82 ARG A CA 1
ATOM 674 C C . ARG A 1 82 ? -2.849 4.512 -1.449 1.00 80.69 82 ARG A C 1
ATOM 676 O O . ARG A 1 82 ? -3.040 3.729 -2.373 1.00 80.69 82 ARG A O 1
ATOM 683 N N . PHE A 1 83 ? -3.217 4.266 -0.197 1.00 85.88 83 PHE A N 1
ATOM 684 C CA . PHE A 1 83 ? -3.836 3.030 0.268 1.00 85.88 83 PHE A CA 1
ATOM 685 C C . PHE A 1 83 ? -5.161 2.772 -0.452 1.00 85.88 83 PHE A C 1
ATOM 687 O O . PHE A 1 83 ? -5.327 1.725 -1.064 1.00 85.88 83 PHE A O 1
ATOM 694 N N . ASN A 1 84 ? -6.057 3.763 -0.502 1.00 85.12 84 ASN A N 1
ATOM 695 C CA . ASN A 1 84 ? -7.334 3.648 -1.218 1.00 85.12 84 ASN A CA 1
ATOM 696 C C . ASN A 1 84 ? -7.176 3.439 -2.732 1.00 85.12 84 ASN A C 1
ATOM 698 O O . ASN A 1 84 ? -8.107 2.987 -3.389 1.00 85.12 84 ASN A O 1
ATOM 702 N N . ARG A 1 85 ? -6.041 3.831 -3.323 1.00 80.12 85 ARG A N 1
ATOM 703 C CA . ARG A 1 85 ? -5.765 3.595 -4.748 1.00 80.12 85 ARG A CA 1
ATOM 704 C C . ARG A 1 85 ? -5.148 2.220 -5.000 1.00 80.12 85 ARG A C 1
ATOM 706 O O . ARG A 1 85 ? -5.325 1.653 -6.085 1.00 80.12 85 ARG A O 1
ATOM 713 N N . ALA A 1 86 ? -4.383 1.730 -4.031 1.00 80.44 86 ALA A N 1
ATOM 714 C CA . ALA A 1 86 ? -3.813 0.395 -4.029 1.00 80.44 86 ALA A CA 1
ATOM 715 C C . ALA A 1 86 ? -4.912 -0.666 -3.860 1.00 80.44 86 ALA A C 1
ATOM 717 O O . ALA A 1 86 ? -4.918 -1.632 -4.625 1.00 80.44 86 ALA A O 1
ATOM 718 N N . ASP A 1 87 ? -5.865 -0.409 -2.960 1.00 85.19 87 ASP A N 1
ATOM 719 C CA . ASP A 1 87 ? -7.063 -1.211 -2.699 1.00 85.19 87 ASP A CA 1
ATOM 720 C C . ASP A 1 87 ? -7.993 -1.219 -3.930 1.00 85.19 87 ASP A C 1
ATOM 722 O O . ASP A 1 87 ? -8.695 -0.248 -4.226 1.00 85.19 87 ASP A O 1
ATOM 726 N N . LEU A 1 88 ? -7.947 -2.302 -4.710 1.00 76.81 88 LEU A N 1
ATOM 727 C CA . LEU A 1 88 ? -8.783 -2.481 -5.901 1.00 76.81 88 LEU A CA 1
ATOM 728 C C . LEU A 1 88 ? -10.159 -3.012 -5.554 1.00 76.81 88 LEU A C 1
ATOM 730 O O . LEU A 1 88 ? -11.134 -2.723 -6.255 1.00 76.81 88 LEU A O 1
ATOM 734 N N . ASN A 1 89 ? -10.202 -3.880 -4.552 1.00 80.50 89 ASN A N 1
ATOM 735 C CA . ASN A 1 89 ? -11.409 -4.588 -4.177 1.00 80.50 89 ASN A CA 1
ATOM 736 C C . ASN A 1 89 ? -12.333 -3.696 -3.312 1.00 80.50 89 ASN A C 1
ATOM 738 O O . ASN A 1 89 ? -13.535 -3.964 -3.236 1.00 80.50 89 ASN A O 1
ATOM 742 N N . GLY A 1 90 ? -11.801 -2.599 -2.759 1.00 82.69 90 GLY A N 1
ATOM 743 C CA . GLY A 1 90 ? -12.508 -1.614 -1.948 1.00 82.69 90 GLY A CA 1
ATOM 744 C C . GLY A 1 90 ? -12.926 -2.152 -0.582 1.00 82.69 90 GLY A C 1
ATOM 745 O O . GLY A 1 90 ? -13.904 -1.660 -0.011 1.00 82.69 90 GLY A O 1
ATOM 746 N N . ASP A 1 91 ? -12.261 -3.194 -0.082 1.00 85.25 91 ASP A N 1
ATOM 747 C CA . ASP A 1 91 ? -12.569 -3.841 1.191 1.00 85.25 91 ASP A CA 1
ATOM 748 C C . ASP A 1 91 ? -11.934 -3.117 2.392 1.00 85.25 91 ASP A C 1
ATOM 750 O O . ASP A 1 91 ? -12.223 -3.456 3.547 1.00 85.25 91 ASP A O 1
ATOM 754 N N . GLY A 1 92 ? -11.141 -2.070 2.133 1.00 83.12 92 GLY A N 1
ATOM 755 C CA . GLY A 1 92 ? -10.443 -1.281 3.141 1.00 83.12 92 GLY A CA 1
ATOM 756 C C . GLY A 1 92 ? -9.190 -1.972 3.675 1.00 83.12 92 GLY A C 1
ATOM 757 O O . GLY A 1 92 ? -8.694 -1.607 4.752 1.00 83.12 92 GLY A O 1
ATOM 758 N N . LYS A 1 93 ? -8.694 -2.983 2.963 1.00 87.88 93 LYS A N 1
ATOM 759 C CA . LYS A 1 93 ? -7.524 -3.780 3.306 1.00 87.88 93 LYS A CA 1
ATOM 760 C C . LYS A 1 93 ? -6.691 -4.009 2.048 1.00 87.88 93 LYS A C 1
ATOM 762 O O . LYS A 1 93 ? -7.168 -3.898 0.932 1.00 87.88 93 LYS A O 1
ATOM 767 N N . LEU A 1 94 ? -5.415 -4.299 2.247 1.00 87.12 94 LEU A N 1
ATOM 768 C CA . LEU A 1 94 ? -4.507 -4.647 1.169 1.00 87.12 94 LEU A CA 1
ATOM 769 C C . LEU A 1 94 ? -4.112 -6.105 1.321 1.00 87.12 94 LEU A C 1
ATOM 771 O O . LEU A 1 94 ? -3.543 -6.511 2.345 1.00 87.12 94 LEU A O 1
ATOM 775 N N . ASP A 1 95 ? -4.402 -6.873 0.282 1.00 85.88 95 ASP A N 1
ATOM 776 C CA . ASP A 1 95 ? -3.788 -8.175 0.068 1.00 85.88 95 ASP A CA 1
ATOM 777 C C . ASP A 1 95 ? -2.342 -8.010 -0.429 1.00 85.88 95 ASP A C 1
ATOM 779 O O . ASP A 1 95 ? -1.924 -6.911 -0.794 1.00 85.88 95 ASP A O 1
ATOM 783 N N . ARG A 1 96 ? -1.551 -9.090 -0.470 1.00 83.00 96 ARG A N 1
ATOM 784 C CA . ARG A 1 96 ? -0.113 -9.025 -0.825 1.00 83.00 96 ARG A CA 1
ATOM 785 C C . ARG A 1 96 ? 0.156 -8.266 -2.134 1.00 83.00 96 ARG A C 1
ATOM 787 O O . ARG A 1 96 ? 1.095 -7.479 -2.207 1.00 83.00 96 ARG A O 1
ATOM 794 N N . ASP A 1 97 ? -0.669 -8.495 -3.155 1.00 78.25 97 ASP A N 1
ATOM 795 C CA . ASP A 1 97 ? -0.536 -7.860 -4.477 1.00 78.25 97 ASP A CA 1
ATOM 796 C C . ASP A 1 97 ? -0.859 -6.354 -4.434 1.00 78.25 97 ASP A C 1
ATOM 798 O O . ASP A 1 97 ? -0.159 -5.527 -5.018 1.00 78.25 97 ASP A O 1
ATOM 802 N N . GLU A 1 98 ? -1.879 -5.971 -3.666 1.00 84.25 98 GLU A N 1
ATOM 803 C CA . GLU A 1 98 ? -2.265 -4.571 -3.478 1.00 84.25 98 GLU A CA 1
ATOM 804 C C . GLU A 1 98 ? -1.258 -3.841 -2.579 1.00 84.25 98 GLU A C 1
ATOM 806 O O . GLU A 1 98 ? -0.917 -2.684 -2.826 1.00 84.25 98 GLU A O 1
ATOM 811 N N . PHE A 1 99 ? -0.701 -4.535 -1.586 1.00 83.88 99 PHE A N 1
ATOM 812 C CA . PHE A 1 99 ? 0.368 -4.025 -0.736 1.00 83.88 99 PHE A CA 1
ATOM 813 C C . PHE A 1 99 ? 1.659 -3.790 -1.526 1.00 83.88 99 PHE A C 1
ATOM 815 O O . PHE A 1 99 ? 2.318 -2.772 -1.324 1.00 83.88 99 PHE A O 1
ATOM 822 N N . ALA A 1 100 ? 1.976 -4.654 -2.497 1.00 81.69 100 ALA A N 1
ATOM 823 C CA . ALA A 1 100 ? 3.081 -4.419 -3.423 1.00 81.69 100 ALA A CA 1
ATOM 824 C C . ALA A 1 100 ? 2.905 -3.111 -4.204 1.00 81.69 100 ALA A C 1
ATOM 826 O O . ALA A 1 100 ? 3.850 -2.330 -4.330 1.00 81.69 100 ALA A O 1
ATOM 827 N N . ALA A 1 101 ? 1.682 -2.837 -4.671 1.00 78.25 101 ALA A N 1
ATOM 828 C CA . ALA A 1 101 ? 1.365 -1.588 -5.353 1.00 78.25 101 ALA A CA 1
ATOM 829 C C . ALA A 1 101 ? 1.485 -0.371 -4.434 1.00 78.25 101 ALA A C 1
ATOM 831 O O . ALA A 1 101 ? 1.918 0.685 -4.888 1.00 78.25 101 ALA A O 1
ATOM 832 N N . PHE A 1 102 ? 1.121 -0.513 -3.159 1.00 82.00 102 PHE A N 1
ATOM 833 C CA . PHE A 1 102 ? 1.266 0.534 -2.151 1.00 82.00 102 PHE A CA 1
ATOM 834 C C . PHE A 1 102 ? 2.733 0.858 -1.835 1.00 82.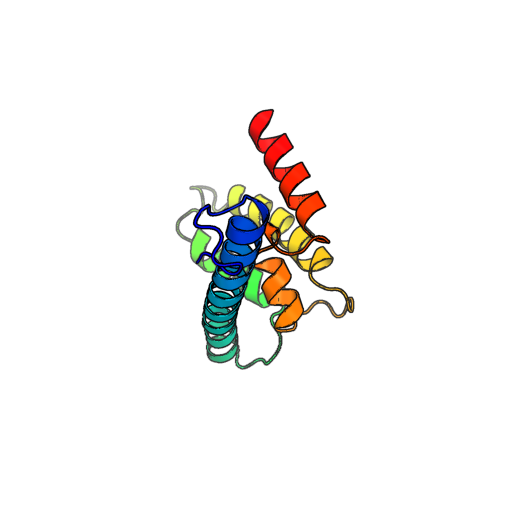00 102 PHE A C 1
ATOM 836 O O . PHE A 1 102 ? 3.083 2.035 -1.753 1.00 82.00 102 PHE A O 1
ATOM 843 N N . LEU A 1 103 ? 3.580 -0.165 -1.693 1.00 79.38 103 LEU A N 1
ATOM 844 C CA . LEU A 1 103 ? 4.989 -0.020 -1.317 1.00 79.38 103 LEU A CA 1
ATOM 845 C C . LEU A 1 103 ? 5.852 0.486 -2.483 1.00 79.38 103 LEU A C 1
ATOM 847 O O . LEU A 1 103 ? 6.698 1.358 -2.299 1.00 79.38 103 LEU A O 1
ATOM 851 N N . HIS A 1 104 ? 5.585 -0.010 -3.695 1.00 75.50 104 HIS A N 1
ATOM 852 C CA . HIS A 1 104 ? 6.323 0.333 -4.914 1.00 75.50 104 HIS A CA 1
ATOM 853 C C . HIS A 1 104 ? 5.391 0.903 -5.996 1.00 75.50 104 HIS A C 1
ATOM 855 O O . HIS A 1 104 ? 5.252 0.321 -7.075 1.00 75.50 104 HIS A O 1
ATOM 861 N N . PRO A 1 105 ? 4.753 2.068 -5.757 1.00 67.88 105 PRO A N 1
ATOM 862 C CA . PRO A 1 105 ? 3.789 2.659 -6.688 1.00 67.88 105 PRO A CA 1
ATOM 863 C C . PRO A 1 105 ? 4.403 3.022 -8.049 1.00 67.88 105 PRO A C 1
ATOM 865 O O . PRO A 1 105 ? 3.687 3.128 -9.042 1.00 67.88 105 PRO A O 1
ATOM 868 N N . GLU A 1 106 ? 5.724 3.202 -8.118 1.00 63.19 106 GLU A N 1
ATOM 869 C CA . GLU A 1 106 ? 6.452 3.542 -9.349 1.00 63.19 106 GLU A CA 1
ATOM 870 C C . GLU A 1 106 ? 6.395 2.424 -10.400 1.00 63.19 106 GLU A C 1
ATOM 872 O O . GLU A 1 106 ? 6.404 2.689 -11.604 1.00 63.19 106 GLU A O 1
ATOM 877 N N . GLU A 1 107 ? 6.274 1.178 -9.949 1.00 62.81 107 GLU A N 1
ATOM 878 C CA . GLU A 1 107 ? 6.397 -0.016 -10.790 1.00 62.81 107 GLU A CA 1
ATOM 879 C C . GLU A 1 107 ? 5.040 -0.518 -11.289 1.00 62.81 107 GLU A C 1
ATOM 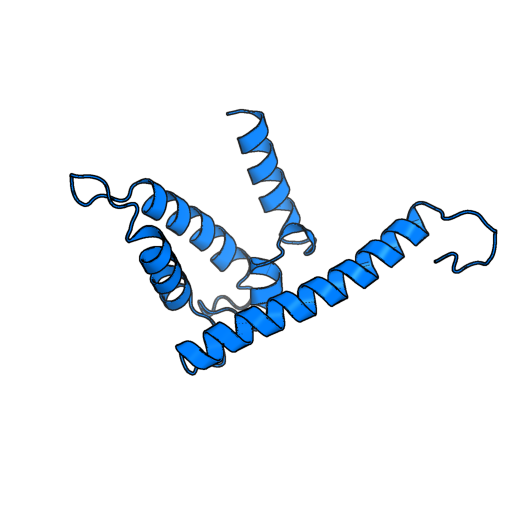881 O O . GLU A 1 107 ? 4.943 -1.255 -12.276 1.00 62.81 107 GLU A O 1
ATOM 886 N N . PHE A 1 108 ? 3.965 -0.047 -10.660 1.00 58.84 108 PHE A N 1
ATOM 887 C CA . PHE A 1 108 ? 2.606 -0.317 -11.085 1.00 58.84 108 PHE A CA 1
ATOM 888 C C . PHE A 1 108 ? 2.137 0.799 -12.013 1.00 58.84 108 PHE A C 1
ATOM 890 O O . PHE A 1 108 ? 1.916 1.930 -11.592 1.00 58.84 108 PHE A O 1
ATOM 897 N N . GLU A 1 109 ? 1.899 0.469 -13.285 1.00 55.94 109 GLU A N 1
ATOM 898 C CA . GLU A 1 109 ? 1.450 1.425 -14.313 1.00 55.94 109 GLU A CA 1
ATOM 899 C C . GLU A 1 109 ? 0.201 2.228 -13.887 1.00 55.94 109 GLU A C 1
ATOM 901 O O . GLU A 1 109 ? 0.055 3.394 -14.233 1.00 55.94 109 GLU A O 1
ATOM 906 N N . ARG A 1 110 ? -0.646 1.627 -13.040 1.00 56.81 110 ARG A N 1
ATOM 907 C CA . ARG A 1 110 ? -1.841 2.219 -12.407 1.00 56.81 110 ARG A CA 1
ATOM 908 C C . ARG A 1 110 ? -1.568 3.211 -11.265 1.00 56.81 110 ARG A C 1
ATOM 910 O O . ARG A 1 110 ? -2.429 4.034 -10.967 1.00 56.81 110 ARG A O 1
ATOM 917 N N . MET A 1 111 ? -0.413 3.113 -10.611 1.00 60.03 111 MET A N 1
ATOM 918 C CA . MET A 1 111 ? 0.048 3.999 -9.533 1.00 60.03 111 MET A CA 1
ATOM 919 C C . MET A 1 111 ? 1.051 5.049 -10.040 1.00 60.03 111 MET A C 1
ATOM 921 O O . MET A 1 111 ? 1.231 6.076 -9.384 1.00 60.03 111 MET A O 1
ATOM 925 N N . ARG A 1 112 ? 1.632 4.854 -11.236 1.00 55.28 112 AR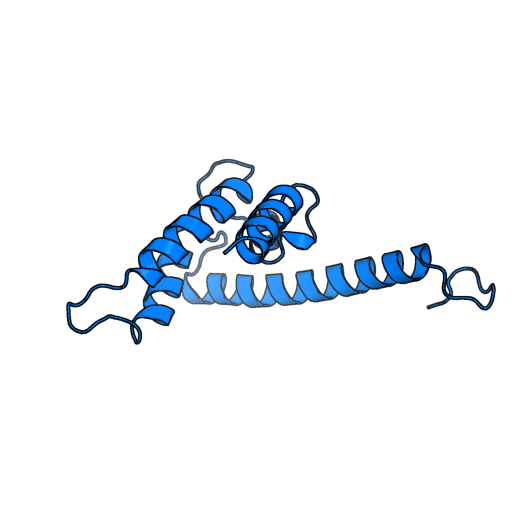G A N 1
ATOM 926 C CA . ARG A 1 112 ? 2.526 5.825 -11.894 1.00 55.28 112 ARG A CA 1
ATOM 927 C C . ARG A 1 112 ? 1.921 7.223 -12.005 1.00 55.28 112 ARG A C 1
ATOM 929 O O . ARG A 1 112 ? 2.655 8.188 -11.849 1.00 55.28 112 ARG A O 1
ATOM 936 N N . ASP A 1 113 ? 0.610 7.338 -12.210 1.00 52.53 113 ASP A N 1
ATOM 937 C CA . ASP A 1 113 ? -0.082 8.635 -12.277 1.00 52.53 113 ASP A CA 1
ATOM 938 C C . ASP A 1 113 ? 0.073 9.441 -10.965 1.00 52.53 113 ASP A C 1
ATOM 940 O O . ASP A 1 113 ? 0.386 10.628 -11.000 1.00 52.53 113 ASP A O 1
ATOM 944 N N . ILE A 1 114 ? -0.001 8.773 -9.801 1.00 57.03 114 ILE A N 1
ATOM 945 C CA . ILE A 1 114 ? 0.167 9.400 -8.474 1.00 57.03 114 ILE A CA 1
ATOM 946 C C . ILE A 1 114 ? 1.623 9.788 -8.214 1.00 57.03 114 ILE A C 1
ATOM 948 O O . ILE A 1 114 ? 1.892 10.808 -7.583 1.00 57.03 114 ILE A O 1
ATOM 952 N N . VAL A 1 115 ? 2.573 8.959 -8.650 1.00 50.78 115 VAL A N 1
ATOM 953 C CA . VAL A 1 115 ? 4.006 9.253 -8.497 1.00 50.78 115 VAL A CA 1
ATOM 954 C C . VAL A 1 115 ? 4.368 10.467 -9.340 1.00 50.78 115 VAL A C 1
ATOM 956 O O . VAL A 1 115 ? 5.037 11.366 -8.846 1.00 50.78 115 VAL A O 1
ATOM 959 N N . VAL A 1 116 ? 3.872 10.533 -10.577 1.00 52.44 116 VAL A N 1
ATOM 960 C CA . VAL A 1 116 ? 4.089 11.674 -11.469 1.00 52.44 116 VAL A CA 1
ATOM 961 C C . VAL A 1 116 ? 3.464 12.949 -10.892 1.00 52.44 116 VAL A C 1
ATOM 963 O O . VAL A 1 116 ? 4.143 13.974 -10.875 1.00 52.44 116 VAL A O 1
ATOM 966 N N . GLU A 1 117 ? 2.238 12.900 -10.355 1.00 49.16 117 GLU A N 1
ATOM 967 C CA . GLU A 1 117 ? 1.633 14.041 -9.643 1.00 49.16 117 GLU A CA 1
ATOM 968 C C . GLU A 1 117 ? 2.456 14.462 -8.414 1.00 49.16 117 GLU A C 1
ATOM 970 O O . GLU A 1 117 ? 2.791 15.637 -8.269 1.00 49.16 117 GLU A O 1
ATOM 975 N N . ALA A 1 118 ? 2.868 13.514 -7.567 1.00 48.81 118 ALA A N 1
ATOM 976 C CA . ALA A 1 118 ? 3.655 13.807 -6.368 1.00 48.81 118 ALA A CA 1
ATOM 977 C C . ALA A 1 118 ? 5.054 14.368 -6.693 1.00 48.81 118 ALA A C 1
ATOM 979 O O . ALA A 1 118 ? 5.554 15.244 -5.986 1.00 48.81 118 ALA A O 1
ATOM 980 N N . SER A 1 119 ? 5.698 13.883 -7.758 1.00 48.66 119 SER A N 1
ATOM 981 C CA . SER A 1 119 ? 6.983 14.399 -8.242 1.00 48.66 119 SER A CA 1
ATOM 982 C C . SER A 1 119 ? 6.850 15.782 -8.879 1.00 48.66 119 SER A C 1
ATOM 984 O O . SER A 1 119 ? 7.775 16.585 -8.772 1.00 48.66 119 SER A O 1
ATOM 986 N N . LEU A 1 120 ? 5.712 16.086 -9.510 1.00 51.38 120 LEU A N 1
ATOM 987 C CA . LEU A 1 120 ? 5.416 17.423 -10.025 1.00 51.38 120 LEU A CA 1
ATOM 988 C C . LEU A 1 120 ? 5.170 18.426 -8.891 1.00 51.38 120 LEU A C 1
ATOM 990 O O . LEU A 1 120 ? 5.673 19.543 -8.979 1.00 51.38 120 LEU A O 1
ATOM 994 N N . GLU A 1 121 ? 4.489 18.038 -7.810 1.00 51.31 121 GLU A N 1
ATOM 995 C CA . GLU A 1 121 ? 4.346 18.891 -6.618 1.00 51.31 121 GLU A CA 1
ATOM 996 C C . GLU A 1 121 ? 5.700 19.195 -5.953 1.00 51.31 121 GLU A C 1
ATOM 998 O O . GLU A 1 121 ? 5.954 20.337 -5.580 1.00 51.31 121 GLU A O 1
ATOM 1003 N N . LEU A 1 122 ? 6.611 18.216 -5.884 1.00 52.25 122 LEU A N 1
ATOM 1004 C CA . LEU A 1 122 ? 7.972 18.405 -5.358 1.00 52.25 122 LEU A CA 1
ATOM 1005 C C . LEU A 1 122 ? 8.855 19.315 -6.227 1.00 52.25 122 LEU A C 1
ATOM 1007 O O . LEU A 1 122 ? 9.772 19.940 -5.705 1.00 52.25 122 LEU A O 1
ATOM 1011 N N . TYR A 1 123 ? 8.603 19.393 -7.537 1.00 43.94 123 TYR A N 1
ATOM 1012 C CA . TYR A 1 123 ? 9.369 20.254 -8.448 1.00 43.94 123 TYR A CA 1
ATOM 1013 C C . TYR A 1 123 ? 8.871 21.711 -8.466 1.00 43.94 123 TYR A C 1
ATOM 1015 O O . TYR A 1 123 ? 9.546 22.582 -9.017 1.00 43.94 123 TYR A O 1
ATOM 1023 N N . PHE A 1 124 ? 7.692 21.977 -7.893 1.00 48.66 124 PHE A N 1
ATOM 1024 C CA . PHE A 1 124 ? 7.055 23.299 -7.865 1.00 48.66 124 PHE A CA 1
ATOM 1025 C C . PHE A 1 124 ? 6.867 23.886 -6.455 1.00 48.66 124 PHE A C 1
ATOM 1027 O O . PHE A 1 124 ? 6.307 24.980 -6.344 1.00 48.66 124 PHE A O 1
ATOM 1034 N N . SER A 1 125 ? 7.349 23.210 -5.406 1.00 44.12 125 SER A N 1
ATOM 1035 C CA . SER A 1 125 ? 7.431 23.750 -4.039 1.00 44.12 125 SER A CA 1
ATOM 1036 C C . SER A 1 125 ? 8.805 24.335 -3.734 1.00 44.12 125 SER A C 1
ATOM 1038 O O . SER A 1 125 ? 8.826 25.252 -2.882 1.00 44.12 125 SER A O 1
#

Sequence (125 aa):
MDTDADGHITYNELMAWLKKISNKYIDEDVDRTFEEYKSEFKTDQITFAQHKTKLTDDFDDEVDDDGQAPDLLKAIERDQKRFNRADLNGDGKLDRDEFAAFLHPEEFERMRDIVVEASLELYFS

InterPro domains:
  IPR002048 EF-hand domain [PF13202] (1-16)
  IPR002048 EF-hand domain [PF13202] (82-103)
  IPR002048 EF-hand domain [PS50222] (1-24)
  IPR002048 EF-hand domain [PS50222] (74-109)
  IPR011992 EF-hand domain pair [SSF47473] (1-117)
  IPR018247 EF-Hand 1, calcium-binding site [PS00018] (2-14)
  IPR018247 EF-Hand 1, calcium-binding site [PS00018] (87-99)

Secondary structure (DSSP, 8-state):
--SS-SSS--HHHHHHHHHHHHHHHHHHHHHHHHHHHHHHH--SSEEHHHHHHHHHHHTGGG--TTS--HHHHHHHHHHHHHHHHH-SS-SSEE-HHHHHHHH-TTTSTTTHHHHHHHHHHHHH-

Organism: Dibothriocephalus latus (NCBI:txid60516)